Protein AF-A0A7V8ZE01-F1 (afdb_monomer)

Radius of gyration: 17.63 Å; Cα contacts (8 Å, |Δi|>4): 94; chains: 1; bounding box: 26×32×58 Å

Solvent-accessible surface area (backbone atoms only — not comparable to full-atom values): 4920 Å² total; per-residue (Å²): 129,86,75,84,71,78,79,53,96,73,52,54,78,44,75,41,93,88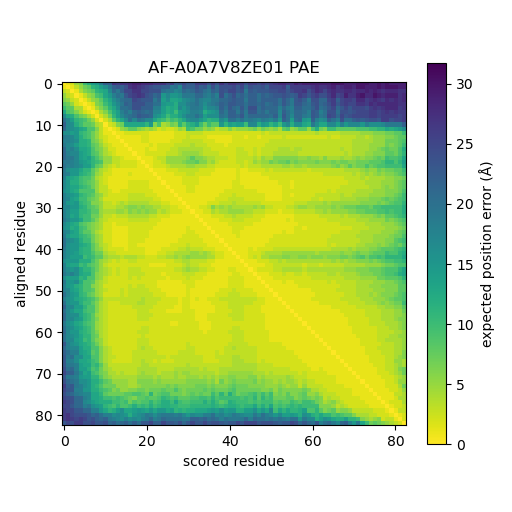,47,83,62,27,30,40,38,36,40,58,37,75,96,72,46,33,37,36,45,29,37,30,44,72,94,42,78,78,46,76,48,80,42,50,57,83,54,44,63,58,53,52,52,54,54,48,54,54,50,55,53,53,49,53,54,55,52,52,56,53,54,68,73,75,109

Structure (mmCIF, N/CA/C/O backbone):
data_AF-A0A7V8ZE01-F1
#
_entry.id   AF-A0A7V8ZE01-F1
#
loop_
_atom_site.group_PDB
_atom_site.id
_atom_site.type_symbol
_atom_site.label_atom_id
_atom_site.label_alt_id
_atom_site.label_comp_id
_atom_site.label_asym_id
_atom_site.label_entity_id
_atom_site.label_seq_id
_atom_site.pdbx_PDB_ins_code
_atom_site.Cartn_x
_atom_site.Cartn_y
_atom_site.Cartn_z
_atom_site.occupancy
_atom_site.B_iso_or_equiv
_atom_site.auth_seq_id
_atom_site.auth_comp_id
_atom_site.auth_asym_id
_atom_site.auth_atom_id
_atom_site.pdbx_PDB_model_num
ATOM 1 N N . MET A 1 1 ? 13.857 -8.825 -27.550 1.00 46.47 1 MET A N 1
ATOM 2 C CA . MET A 1 1 ? 13.482 -7.631 -26.762 1.00 46.47 1 MET A CA 1
ATOM 3 C C . MET A 1 1 ? 12.126 -7.907 -26.133 1.00 46.47 1 MET A C 1
ATOM 5 O O . MET A 1 1 ? 11.188 -8.095 -26.903 1.00 46.47 1 MET A O 1
ATOM 9 N N . PRO A 1 2 ? 11.984 -8.023 -24.802 1.00 50.84 2 PRO A N 1
ATOM 10 C CA . PRO A 1 2 ? 10.648 -8.107 -24.230 1.00 50.84 2 PRO A CA 1
ATOM 11 C C . PRO A 1 2 ? 9.947 -6.775 -24.518 1.00 50.84 2 PRO A C 1
ATOM 13 O O . PRO A 1 2 ? 10.484 -5.710 -24.211 1.00 50.84 2 PRO A O 1
ATOM 16 N N . LYS A 1 3 ? 8.787 -6.823 -25.182 1.00 51.94 3 LYS A N 1
ATOM 17 C CA . LYS A 1 3 ? 7.950 -5.635 -25.368 1.00 51.94 3 LYS A CA 1
ATOM 18 C C . LYS A 1 3 ? 7.558 -5.136 -23.981 1.00 51.94 3 LYS A C 1
ATOM 20 O O . LYS A 1 3 ? 7.013 -5.906 -23.191 1.00 51.94 3 LYS A O 1
ATOM 25 N N . ALA A 1 4 ? 7.835 -3.866 -23.693 1.00 59.22 4 ALA A N 1
ATOM 26 C CA . ALA A 1 4 ? 7.257 -3.206 -22.535 1.00 59.22 4 ALA A CA 1
ATOM 27 C C . ALA A 1 4 ? 5.732 -3.321 -22.661 1.00 59.22 4 ALA A C 1
ATOM 29 O O . ALA A 1 4 ? 5.135 -2.811 -23.609 1.00 59.22 4 ALA A O 1
ATOM 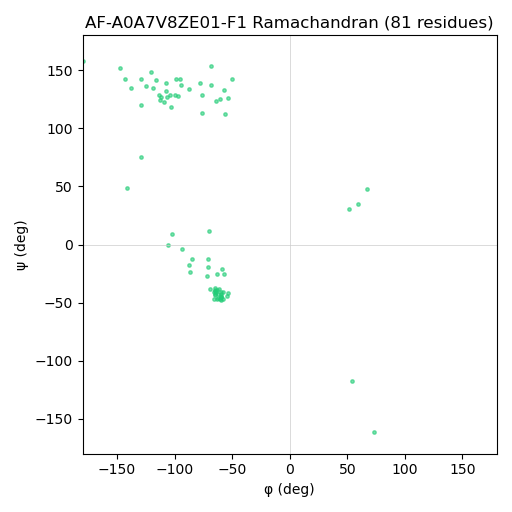30 N N . ARG A 1 5 ? 5.121 -4.092 -21.763 1.00 60.72 5 ARG A N 1
ATOM 31 C CA . ARG A 1 5 ? 3.667 -4.222 -21.681 1.00 60.72 5 ARG A CA 1
ATOM 32 C C . ARG A 1 5 ? 3.113 -2.875 -21.195 1.00 60.72 5 ARG A C 1
ATOM 34 O O . ARG A 1 5 ? 3.734 -2.301 -20.295 1.00 60.72 5 ARG A O 1
ATOM 41 N N . PRO A 1 6 ? 2.013 -2.355 -21.774 1.00 57.88 6 PRO A N 1
ATOM 42 C CA . PRO A 1 6 ? 1.392 -1.124 -21.294 1.00 57.88 6 PRO A CA 1
ATOM 43 C C . PRO A 1 6 ? 1.176 -1.191 -19.779 1.00 57.88 6 PRO A C 1
ATOM 45 O O . PRO A 1 6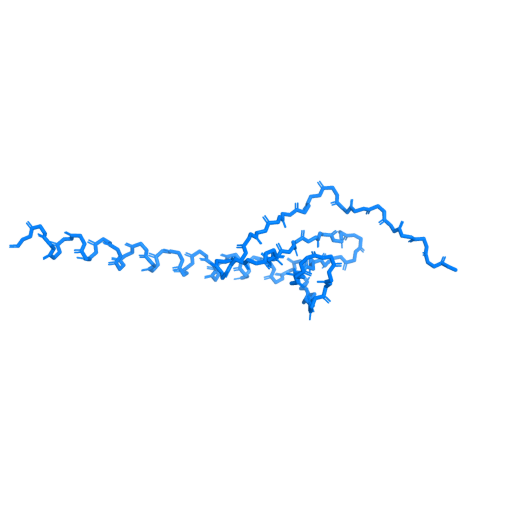 ? 0.899 -2.264 -19.232 1.00 57.88 6 PRO A O 1
ATOM 48 N N . LEU A 1 7 ? 1.378 -0.055 -19.104 1.00 54.28 7 LEU A N 1
ATOM 49 C CA . LEU A 1 7 ? 1.144 0.067 -17.667 1.00 54.28 7 LEU A CA 1
ATOM 50 C C . LEU A 1 7 ? -0.293 -0.401 -17.379 1.00 54.28 7 LEU A C 1
ATOM 52 O O . LEU A 1 7 ? -1.205 0.083 -18.047 1.00 54.28 7 LEU A O 1
ATOM 56 N N . PRO A 1 8 ? -0.508 -1.354 -16.454 1.00 53.53 8 PRO A N 1
ATOM 57 C CA . PRO A 1 8 ? -1.855 -1.807 -16.131 1.00 53.53 8 PRO A CA 1
ATOM 58 C C . PRO A 1 8 ? -2.709 -0.615 -15.684 1.00 53.53 8 PRO A C 1
ATOM 60 O O . PRO A 1 8 ? -2.267 0.192 -14.865 1.00 53.53 8 PRO A O 1
ATOM 63 N N . GLU A 1 9 ? -3.922 -0.517 -16.230 1.00 56.34 9 GLU A N 1
ATOM 64 C CA . GLU A 1 9 ? -4.818 0.650 -16.141 1.00 56.34 9 GLU A CA 1
ATOM 65 C C . GLU A 1 9 ? -5.427 0.905 -14.744 1.00 56.34 9 GLU A C 1
ATOM 67 O O . GLU A 1 9 ? -6.299 1.750 -14.583 1.00 56.34 9 GLU A O 1
ATOM 72 N N . THR A 1 10 ? -4.952 0.240 -13.693 1.00 58.84 10 THR A N 1
ATOM 73 C CA . THR A 1 10 ? -5.501 0.350 -12.329 1.00 58.84 10 THR A CA 1
ATOM 74 C C . THR A 1 10 ? -4.402 0.334 -11.270 1.00 58.84 10 THR A C 1
ATOM 76 O O . THR A 1 10 ? -4.443 -0.420 -10.303 1.00 58.84 10 THR A O 1
ATOM 79 N N . GLY A 1 11 ? -3.363 1.147 -11.449 1.00 66.44 11 GLY A N 1
ATOM 80 C CA . GLY A 1 11 ? -2.346 1.337 -10.417 1.00 66.44 11 GLY A CA 1
ATOM 81 C C . GLY A 1 11 ? -2.614 2.548 -9.527 1.00 66.44 11 GLY A C 1
ATOM 82 O O . GLY A 1 11 ? -2.931 3.621 -10.029 1.00 66.44 11 GLY A O 1
ATOM 83 N N . SER A 1 12 ? -2.427 2.404 -8.214 1.00 87.06 12 SER A N 1
ATOM 84 C CA . SER A 1 12 ? -2.416 3.540 -7.280 1.00 87.06 12 S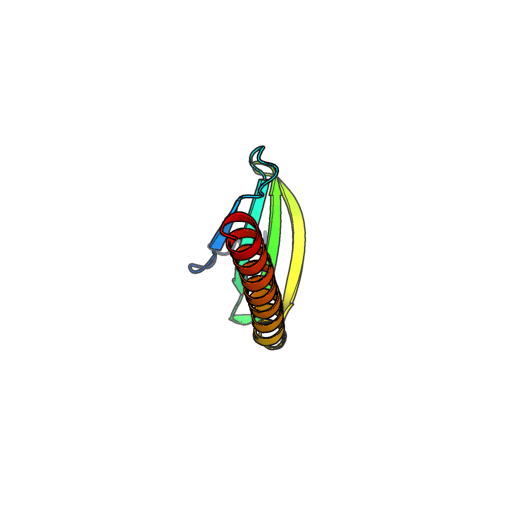ER A CA 1
ATOM 85 C C . SER A 1 12 ? -0.981 3.942 -6.954 1.00 87.06 12 SER A C 1
ATOM 87 O O . SER A 1 12 ? -0.105 3.086 -6.800 1.00 87.06 12 SER A O 1
ATOM 89 N N . ILE A 1 13 ? -0.743 5.246 -6.816 1.00 92.81 13 ILE A N 1
ATOM 90 C CA . ILE A 1 13 ? 0.527 5.800 -6.339 1.00 92.81 13 ILE A CA 1
ATOM 91 C C . ILE A 1 13 ? 0.289 6.422 -4.965 1.00 92.81 13 ILE A C 1
ATOM 93 O O . ILE A 1 13 ? -0.586 7.269 -4.808 1.00 92.81 13 ILE A O 1
ATOM 97 N N . PHE A 1 14 ? 1.091 6.018 -3.985 1.00 95.00 14 PHE A N 1
ATOM 98 C CA . PHE A 1 14 ? 1.091 6.566 -2.632 1.00 95.00 14 PHE A CA 1
ATOM 99 C C . PHE A 1 14 ? 2.410 7.293 -2.389 1.00 95.00 14 PHE A C 1
ATOM 101 O O . PHE A 1 14 ? 3.478 6.727 -2.623 1.00 95.00 14 PHE A O 1
ATOM 108 N N . LEU A 1 15 ? 2.348 8.539 -1.925 1.00 95.31 15 LEU A N 1
ATOM 109 C CA . LEU A 1 15 ? 3.545 9.311 -1.599 1.00 95.31 15 LEU A CA 1
ATOM 110 C C . LEU A 1 15 ? 4.108 8.877 -0.247 1.00 95.31 15 LEU A C 1
ATOM 112 O O . LEU A 1 15 ? 3.370 8.645 0.711 1.00 95.31 15 LEU A O 1
ATOM 116 N N . ASP A 1 16 ? 5.428 8.780 -0.171 1.00 95.44 16 ASP A N 1
ATOM 117 C CA . ASP A 1 16 ? 6.123 8.475 1.071 1.00 95.44 16 ASP A CA 1
ATOM 118 C C . ASP A 1 16 ? 6.158 9.722 1.965 1.00 95.44 16 ASP A C 1
ATOM 120 O O . ASP A 1 16 ? 6.611 10.789 1.545 1.00 95.44 16 ASP A O 1
ATOM 124 N N . ALA A 1 17 ? 5.732 9.581 3.222 1.00 95.38 17 ALA A N 1
ATOM 125 C CA . ALA A 1 17 ? 5.696 10.674 4.195 1.00 95.38 17 ALA A CA 1
ATOM 126 C C . ALA A 1 17 ? 7.071 11.314 4.451 1.00 95.38 17 ALA A C 1
ATOM 128 O O . ALA A 1 17 ? 7.155 12.458 4.891 1.00 95.38 17 ALA A O 1
ATOM 129 N N . ARG A 1 18 ? 8.166 10.605 4.151 1.00 94.81 18 ARG A N 1
ATOM 130 C CA . ARG A 1 18 ? 9.521 11.150 4.260 1.00 94.81 18 ARG A CA 1
ATOM 131 C C . ARG A 1 18 ? 9.815 12.198 3.170 1.00 94.81 18 ARG A C 1
ATOM 133 O O . ARG A 1 18 ? 10.865 12.828 3.242 1.00 94.81 18 ARG A O 1
ATOM 140 N N . GLY A 1 19 ? 8.988 12.338 2.130 1.00 93.94 19 GLY A N 1
ATOM 141 C CA . GLY A 1 19 ? 9.191 13.272 1.012 1.00 93.94 19 GLY A CA 1
ATOM 142 C C . GLY A 1 19 ? 10.302 12.863 0.034 1.00 93.94 19 GLY A C 1
ATOM 143 O O . GLY A 1 19 ? 10.713 11.704 0.005 1.00 93.94 19 GLY A O 1
ATOM 144 N N . GLY A 1 20 ? 10.804 13.815 -0.763 1.00 93.12 20 GLY A N 1
ATOM 145 C CA . GLY A 1 20 ? 11.941 13.617 -1.678 1.00 93.12 20 GLY A CA 1
ATOM 146 C C . GLY A 1 20 ? 11.653 12.668 -2.845 1.00 93.12 20 GLY A C 1
ATOM 147 O O . GLY A 1 20 ? 12.425 11.734 -3.064 1.00 93.12 20 GLY A O 1
ATOM 148 N N . ASP A 1 21 ? 10.515 12.865 -3.518 1.00 92.88 21 ASP A N 1
ATOM 149 C CA . ASP A 1 21 ? 10.047 12.085 -4.677 1.00 92.88 21 ASP A CA 1
ATOM 150 C C . ASP A 1 21 ? 10.039 10.569 -4.462 1.00 92.88 21 ASP A C 1
ATOM 152 O O . ASP A 1 21 ? 10.222 9.767 -5.383 1.00 92.88 21 ASP A O 1
ATOM 156 N N . ARG A 1 22 ? 9.820 10.166 -3.208 1.00 96.81 22 ARG A N 1
ATOM 157 C CA . ARG A 1 22 ? 9.607 8.777 -2.829 1.00 96.81 22 ARG A CA 1
ATOM 158 C C . ARG A 1 22 ? 8.134 8.417 -2.949 1.00 96.81 22 ARG A C 1
ATOM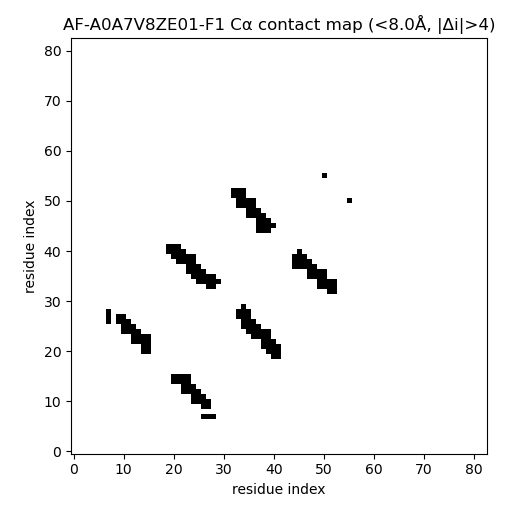 160 O O . ARG A 1 22 ? 7.265 9.139 -2.458 1.00 96.81 22 ARG A O 1
ATOM 167 N N . ALA A 1 23 ? 7.863 7.273 -3.563 1.00 96.62 23 ALA A N 1
ATOM 168 C CA . ALA A 1 23 ? 6.507 6.776 -3.732 1.00 96.62 23 ALA A CA 1
ATOM 169 C C . ALA A 1 23 ? 6.450 5.248 -3.707 1.00 96.62 23 ALA A C 1
ATOM 171 O O . ALA A 1 23 ? 7.386 4.568 -4.126 1.00 96.62 23 ALA A O 1
ATOM 172 N N . MET A 1 24 ? 5.313 4.712 -3.275 1.00 97.06 24 MET A N 1
ATOM 173 C CA . MET A 1 24 ? 4.926 3.331 -3.517 1.00 97.06 24 MET A CA 1
ATOM 174 C C . MET A 1 24 ? 3.950 3.288 -4.690 1.00 97.06 24 MET A C 1
ATOM 176 O O . MET A 1 24 ? 2.946 3.998 -4.692 1.00 97.06 24 MET A O 1
ATOM 180 N N . ARG A 1 25 ? 4.221 2.440 -5.679 1.00 95.19 25 ARG A N 1
ATOM 181 C CA . ARG A 1 25 ? 3.294 2.152 -6.776 1.00 95.19 25 ARG A CA 1
ATOM 182 C C . ARG A 1 25 ? 2.722 0.759 -6.595 1.00 95.19 25 ARG A C 1
ATOM 184 O O . ARG A 1 25 ? 3.478 -0.189 -6.376 1.00 95.19 25 ARG A O 1
ATOM 191 N N . VAL A 1 26 ? 1.409 0.649 -6.726 1.00 95.94 26 VAL A N 1
ATOM 192 C CA . VAL A 1 26 ? 0.679 -0.616 -6.764 1.00 95.94 26 VAL A CA 1
ATOM 193 C C . VAL A 1 26 ? 0.297 -0.879 -8.210 1.00 95.94 26 VAL A C 1
ATOM 195 O O . VAL A 1 26 ? -0.259 0.003 -8.854 1.00 95.94 26 VAL A O 1
ATOM 198 N N . SER A 1 27 ? 0.598 -2.061 -8.736 1.00 94.00 27 SER A N 1
ATOM 199 C CA . SER A 1 27 ? 0.233 -2.444 -10.104 1.00 94.00 27 SER A CA 1
ATOM 200 C C . SER A 1 27 ? -0.276 -3.876 -10.159 1.00 94.00 27 SER A C 1
ATOM 202 O O . SER A 1 27 ? 0.362 -4.775 -9.609 1.00 94.00 27 SER A O 1
ATOM 204 N N . TRP A 1 28 ? -1.381 -4.097 -10.866 1.00 93.56 28 TRP A N 1
ATOM 205 C CA . TRP A 1 28 ? -2.011 -5.409 -10.995 1.00 93.56 28 TRP A CA 1
ATOM 206 C C . TRP A 1 28 ? -1.564 -6.142 -12.258 1.00 93.56 28 TRP A C 1
ATOM 208 O O . TRP A 1 28 ? -1.377 -5.562 -13.330 1.00 93.56 28 TRP A O 1
ATOM 218 N N . HIS A 1 29 ? -1.397 -7.452 -12.134 1.00 92.75 29 HIS A N 1
ATOM 219 C CA . HIS A 1 29 ? -1.099 -8.363 -13.229 1.00 92.75 29 HIS A CA 1
ATOM 220 C C . HIS A 1 29 ? -2.093 -9.522 -13.183 1.00 92.75 29 HIS A C 1
ATOM 222 O O . HIS A 1 29 ? -1.747 -10.618 -12.749 1.00 92.75 29 HIS A O 1
ATOM 228 N N . HIS A 1 30 ? -3.328 -9.253 -13.618 1.00 89.31 30 HIS A N 1
ATOM 229 C CA . HIS A 1 30 ? -4.450 -10.195 -13.542 1.00 89.31 30 HIS A CA 1
ATOM 230 C C . HIS A 1 30 ? -4.145 -11.544 -14.198 1.00 89.31 30 HIS A C 1
ATOM 232 O O . HIS A 1 30 ? -4.364 -12.569 -13.565 1.00 89.31 30 HIS A O 1
ATOM 238 N N . ASP A 1 31 ? -3.528 -11.543 -15.384 1.00 91.75 31 ASP A N 1
ATOM 239 C CA . ASP A 1 31 ? -3.140 -12.775 -16.095 1.00 91.75 31 ASP A CA 1
ATOM 240 C C . ASP A 1 31 ? -2.211 -13.685 -15.275 1.00 91.75 31 ASP A C 1
ATOM 242 O O . ASP A 1 31 ? -2.164 -14.890 -15.495 1.00 91.75 31 ASP A O 1
ATOM 246 N N . ASN A 1 32 ? -1.468 -13.106 -14.326 1.00 91.81 32 ASN A N 1
ATOM 247 C CA . ASN A 1 32 ? -0.524 -13.822 -13.474 1.00 91.81 32 ASN A CA 1
ATOM 248 C C . ASN A 1 32 ? -1.038 -14.009 -12.039 1.00 91.81 32 ASN A C 1
ATOM 250 O O . ASN A 1 32 ? -0.298 -14.543 -11.219 1.00 91.81 32 ASN A O 1
ATOM 254 N N . GLY A 1 33 ? -2.237 -13.515 -11.703 1.00 95.19 33 GLY A N 1
ATOM 255 C CA . GLY A 1 33 ? -2.766 -13.565 -10.337 1.00 95.19 33 GLY A CA 1
ATOM 256 C C . GLY A 1 33 ? -1.884 -12.850 -9.307 1.00 95.19 33 GLY A C 1
ATOM 257 O O . GLY A 1 33 ? -1.774 -13.304 -8.170 1.00 95.19 33 GLY A O 1
ATOM 258 N N . ILE A 1 34 ? -1.225 -11.748 -9.692 1.00 96.56 34 ILE A N 1
ATOM 259 C CA . ILE A 1 34 ? -0.262 -11.035 -8.835 1.00 96.56 34 ILE A CA 1
ATOM 260 C C . ILE A 1 34 ? -0.571 -9.538 -8.768 1.00 96.56 34 ILE A C 1
ATOM 262 O O . ILE A 1 34 ? -0.867 -8.905 -9.785 1.00 96.56 34 ILE A O 1
ATOM 266 N N . VAL A 1 35 ? -0.381 -8.951 -7.586 1.00 96.31 35 VAL A N 1
ATOM 267 C CA . VAL A 1 35 ? -0.188 -7.508 -7.397 1.00 96.31 35 VAL A CA 1
ATOM 268 C C . VAL A 1 35 ? 1.271 -7.222 -7.037 1.00 96.31 35 VAL A C 1
ATOM 270 O O . VAL A 1 35 ? 1.911 -7.956 -6.283 1.00 96.31 35 VAL A O 1
ATOM 273 N N . VAL A 1 36 ? 1.832 -6.156 -7.604 1.00 96.50 36 VAL A N 1
ATOM 274 C CA . VAL A 1 36 ? 3.202 -5.715 -7.327 1.00 96.50 36 VAL A CA 1
ATOM 275 C C . VAL A 1 36 ? 3.161 -4.389 -6.590 1.00 96.50 36 VAL A C 1
ATOM 277 O O . VAL A 1 36 ? 2.594 -3.418 -7.088 1.00 96.50 36 VAL A O 1
ATOM 280 N N . LEU A 1 37 ? 3.803 -4.353 -5.426 1.00 97.12 37 LEU A N 1
ATOM 281 C CA . LEU A 1 37 ? 4.061 -3.145 -4.657 1.00 97.12 37 LEU A CA 1
ATOM 282 C C . LEU A 1 37 ? 5.527 -2.781 -4.874 1.00 97.12 37 LEU A C 1
ATOM 284 O O . LEU A 1 37 ? 6.420 -3.565 -4.564 1.00 97.12 37 LEU A O 1
ATOM 288 N N . SER A 1 38 ? 5.794 -1.614 -5.447 1.00 97.31 38 SER A N 1
ATOM 289 C CA . SER A 1 38 ? 7.157 -1.178 -5.768 1.00 97.31 38 SER A CA 1
ATOM 290 C C . SER A 1 38 ? 7.466 0.167 -5.137 1.00 97.31 38 SER A C 1
ATOM 292 O O . SER A 1 38 ? 6.635 1.071 -5.168 1.00 97.31 38 SER A O 1
ATOM 294 N N . LEU A 1 39 ? 8.659 0.291 -4.563 1.00 97.81 39 LEU A N 1
ATOM 295 C CA . LEU A 1 39 ? 9.171 1.511 -3.957 1.00 97.81 39 LEU A CA 1
ATOM 296 C C . LEU A 1 39 ? 10.056 2.234 -4.963 1.00 97.81 39 LEU A C 1
ATOM 298 O O . LEU A 1 39 ? 10.984 1.655 -5.526 1.00 97.81 39 LEU A O 1
ATOM 302 N N . TRP A 1 40 ? 9.768 3.509 -5.167 1.00 97.31 40 TRP A N 1
ATOM 303 C CA . TRP A 1 40 ? 10.437 4.368 -6.129 1.00 97.31 40 TRP A CA 1
ATOM 304 C C . TRP A 1 40 ? 11.069 5.555 -5.423 1.00 97.31 40 TRP A C 1
ATOM 306 O O . TRP A 1 40 ? 10.534 6.056 -4.431 1.00 97.31 40 TRP A O 1
ATOM 316 N N . ARG A 1 41 ? 12.187 6.016 -5.976 1.00 96.50 41 ARG A N 1
ATOM 317 C CA . ARG A 1 41 ? 12.764 7.330 -5.712 1.00 96.50 41 ARG A CA 1
ATOM 318 C C . ARG A 1 41 ? 13.032 7.978 -7.058 1.00 96.50 41 ARG A C 1
ATOM 320 O O . ARG A 1 41 ? 13.778 7.413 -7.857 1.00 96.50 41 ARG A O 1
ATOM 327 N N . GLU A 1 42 ? 12.410 9.127 -7.298 1.00 92.56 42 GLU A N 1
ATOM 328 C CA . GLU A 1 42 ? 12.440 9.789 -8.604 1.00 92.56 42 GLU A CA 1
ATOM 329 C C . GLU A 1 42 ? 11.968 8.804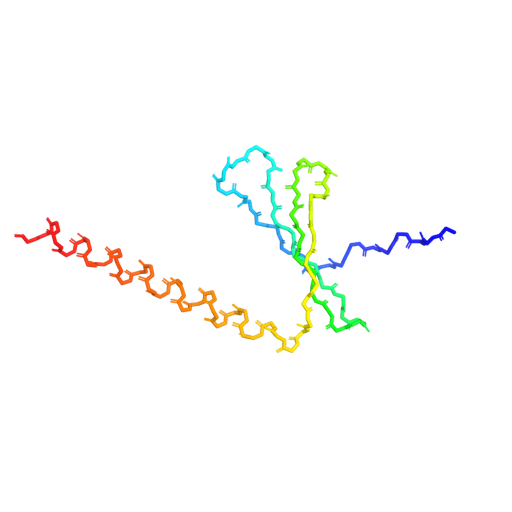 -9.699 1.00 92.56 42 GLU A C 1
ATOM 331 O O . GLU A 1 42 ? 10.841 8.300 -9.657 1.00 92.56 42 GLU A O 1
ATOM 336 N N . ASN A 1 43 ? 12.831 8.475 -10.661 1.00 90.19 43 ASN A N 1
ATOM 337 C CA . ASN A 1 43 ? 12.560 7.529 -11.743 1.00 90.19 43 ASN A CA 1
ATOM 338 C C . ASN A 1 43 ? 13.201 6.142 -11.538 1.00 90.19 43 ASN A C 1
ATOM 340 O O . ASN A 1 43 ? 13.158 5.317 -12.452 1.00 90.19 43 ASN A O 1
ATOM 344 N N . VAL A 1 44 ? 13.768 5.864 -10.360 1.00 95.06 44 VAL A N 1
ATOM 345 C CA . VAL A 1 44 ? 14.443 4.597 -10.054 1.00 95.06 44 VAL A CA 1
ATOM 346 C C . VAL A 1 44 ? 13.584 3.741 -9.126 1.00 95.06 44 VAL A C 1
ATOM 348 O O . VAL A 1 44 ? 13.173 4.178 -8.050 1.00 95.06 44 VAL A O 1
ATOM 351 N N . CYS A 1 45 ? 13.342 2.490 -9.523 1.00 96.44 45 CYS A N 1
ATOM 352 C CA . CYS A 1 45 ? 12.745 1.483 -8.650 1.00 96.44 45 CYS A CA 1
ATOM 353 C C . CYS A 1 45 ? 13.809 0.983 -7.662 1.00 96.44 45 CYS A C 1
ATOM 355 O O . CYS A 1 45 ? 14.784 0.349 -8.061 1.00 96.44 45 CYS A O 1
ATOM 357 N N . ALA A 1 46 ? 13.623 1.282 -6.378 1.00 96.19 46 ALA A N 1
ATOM 358 C CA . ALA A 1 46 ? 14.530 0.896 -5.299 1.00 96.19 46 ALA A CA 1
ATOM 359 C C . ALA A 1 46 ? 14.217 -0.499 -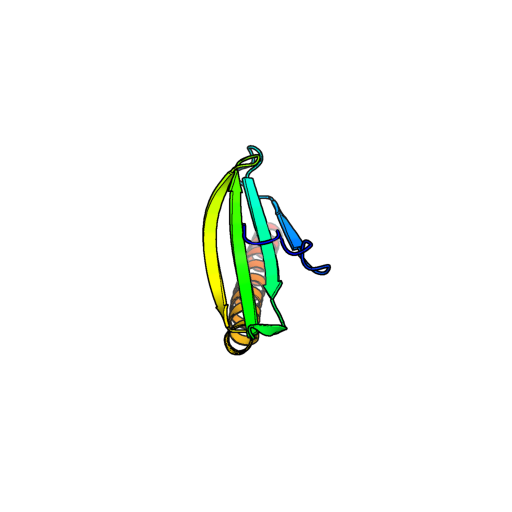4.730 1.00 96.19 46 ALA A C 1
ATOM 361 O O . ALA A 1 46 ? 15.058 -1.096 -4.062 1.00 96.19 46 ALA A O 1
ATOM 362 N N . GLY A 1 47 ? 13.015 -1.026 -4.981 1.00 97.25 47 GLY A N 1
ATOM 363 C CA . GLY A 1 47 ? 12.618 -2.362 -4.547 1.00 97.25 47 GLY A CA 1
ATOM 364 C C . GLY A 1 47 ? 11.199 -2.721 -4.973 1.00 97.25 47 GLY A C 1
ATOM 365 O O . GLY A 1 47 ? 10.371 -1.845 -5.222 1.00 97.25 47 GLY A O 1
ATOM 366 N N . SER A 1 48 ? 10.903 -4.018 -5.046 1.00 97.06 48 SER A N 1
ATOM 367 C CA . SER A 1 48 ? 9.568 -4.517 -5.380 1.00 97.06 48 SER A CA 1
ATOM 368 C C . SER A 1 48 ? 9.219 -5.769 -4.594 1.00 97.06 48 SER A C 1
ATOM 370 O O . SER A 1 48 ? 10.059 -6.653 -4.438 1.00 97.06 48 SER A O 1
ATOM 372 N N . PHE A 1 49 ? 7.958 -5.870 -4.200 1.00 97.94 49 PHE A N 1
ATOM 373 C CA . PHE A 1 49 ? 7.350 -7.041 -3.594 1.00 97.94 49 PHE A CA 1
ATOM 374 C C . PHE A 1 49 ? 6.211 -7.540 -4.488 1.00 97.94 49 PHE A C 1
ATOM 376 O O . PHE A 1 49 ? 5.420 -6.740 -4.990 1.00 97.94 49 PHE A O 1
ATOM 383 N N . ARG A 1 50 ? 6.148 -8.854 -4.719 1.00 97.44 50 ARG A N 1
ATOM 384 C CA . ARG A 1 50 ? 5.081 -9.501 -5.494 1.00 97.44 50 ARG A CA 1
ATOM 385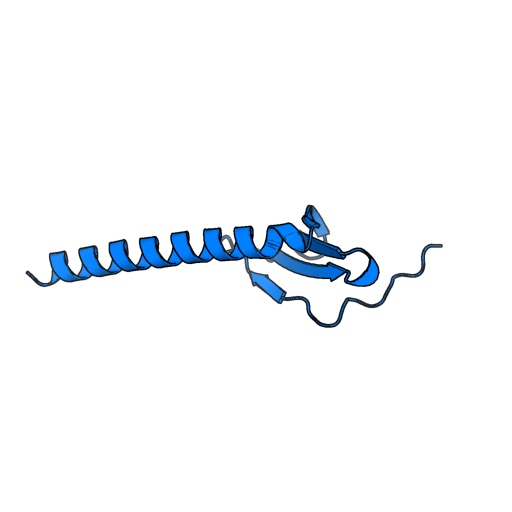 C C . ARG A 1 50 ? 4.219 -10.302 -4.531 1.00 97.44 50 ARG A C 1
ATOM 387 O O . ARG A 1 50 ? 4.748 -11.166 -3.842 1.00 97.44 50 ARG A O 1
ATOM 394 N N . MET A 1 51 ? 2.929 -10.007 -4.506 1.00 97.81 51 MET A N 1
ATOM 395 C CA . MET A 1 51 ? 1.941 -10.668 -3.662 1.00 97.81 51 MET A CA 1
ATOM 396 C C . MET A 1 51 ? 0.937 -11.395 -4.554 1.00 97.81 51 MET A C 1
ATOM 398 O O . MET A 1 51 ? 0.580 -10.879 -5.620 1.00 97.81 51 MET A O 1
ATOM 402 N N . THR A 1 52 ? 0.499 -12.582 -4.142 1.00 98.06 52 THR A N 1
ATOM 403 C CA . THR A 1 52 ? -0.600 -13.266 -4.831 1.00 98.06 52 THR A CA 1
ATOM 404 C C . THR A 1 52 ? -1.899 -12.492 -4.607 1.00 98.06 52 THR A C 1
ATOM 406 O O . THR A 1 52 ? -2.039 -11.782 -3.614 1.00 98.06 52 THR A O 1
ATOM 409 N N . ILE A 1 53 ? -2.860 -12.596 -5.524 1.00 95.69 53 ILE A N 1
ATOM 410 C CA . ILE A 1 53 ? -4.176 -11.967 -5.318 1.00 95.69 53 ILE A CA 1
ATOM 411 C C . ILE A 1 53 ? -4.930 -12.553 -4.116 1.00 95.69 53 ILE A C 1
ATOM 413 O O . ILE A 1 53 ? -5.728 -11.837 -3.515 1.00 95.69 53 ILE A O 1
ATOM 417 N N . ASP A 1 54 ? -4.641 -13.802 -3.747 1.00 97.81 54 ASP A N 1
ATOM 418 C CA . ASP A 1 54 ? -5.290 -14.505 -2.638 1.00 97.81 54 ASP A CA 1
ATOM 419 C C . ASP A 1 54 ? -4.857 -13.954 -1.271 1.00 97.81 54 ASP A C 1
ATOM 421 O O . ASP A 1 54 ? -5.650 -13.965 -0.335 1.00 97.81 54 ASP A O 1
ATOM 425 N N . ASP A 1 55 ? -3.648 -13.388 -1.172 1.00 98.31 55 ASP A N 1
ATOM 426 C CA . ASP A 1 55 ? -3.135 -12.758 0.056 1.00 98.31 55 ASP A CA 1
ATOM 427 C C . ASP A 1 55 ? -3.581 -11.286 0.213 1.00 98.31 55 ASP A C 1
ATOM 429 O O . ASP A 1 55 ? -3.414 -10.671 1.271 1.00 98.31 55 ASP A O 1
ATOM 433 N N . VAL A 1 56 ? -4.142 -10.670 -0.837 1.00 97.06 56 VAL A N 1
ATOM 434 C CA . VAL A 1 56 ? -4.552 -9.254 -0.798 1.00 97.06 56 VAL A CA 1
ATOM 435 C C . VAL A 1 56 ? -5.642 -8.972 0.248 1.00 97.06 56 VAL A C 1
ATOM 437 O O . VAL A 1 56 ? -5.524 -7.953 0.938 1.00 97.06 56 VAL A O 1
ATOM 440 N N . PRO A 1 57 ? -6.687 -9.809 0.415 1.00 97.88 57 PRO A N 1
ATOM 441 C CA . PRO A 1 57 ? -7.664 -9.630 1.486 1.00 97.88 57 PRO A CA 1
ATOM 442 C C . PRO A 1 57 ? -7.023 -9.533 2.877 1.00 97.88 57 PRO A C 1
ATOM 444 O O . PRO A 1 57 ? -7.387 -8.641 3.646 1.00 97.88 57 PRO A O 1
ATOM 447 N N . ASP A 1 58 ? -6.018 -10.361 3.168 1.00 98.38 58 ASP A N 1
ATOM 448 C CA . ASP A 1 58 ? -5.313 -10.349 4.455 1.00 98.38 58 ASP A CA 1
ATOM 449 C C . ASP A 1 58 ? -4.471 -9.079 4.632 1.00 98.38 58 ASP A C 1
ATOM 451 O O . ASP A 1 58 ? -4.458 -8.469 5.710 1.00 98.38 58 ASP A O 1
ATOM 455 N N . MET A 1 59 ? -3.826 -8.603 3.559 1.00 97.75 59 MET A N 1
ATOM 456 C CA . MET A 1 59 ? -3.155 -7.299 3.562 1.00 97.75 59 MET A CA 1
ATOM 457 C C . MET A 1 59 ? -4.143 -6.161 3.865 1.00 97.75 59 MET A C 1
ATOM 459 O O . MET A 1 59 ? -3.849 -5.289 4.687 1.00 97.75 59 MET A O 1
ATOM 463 N N . ILE A 1 60 ? -5.325 -6.163 3.237 1.00 97.56 60 ILE A N 1
ATOM 464 C CA . ILE A 1 60 ? -6.367 -5.149 3.471 1.00 97.56 60 ILE A CA 1
ATOM 465 C C . ILE A 1 60 ? -6.853 -5.199 4.923 1.00 97.56 60 ILE A C 1
ATOM 467 O O . ILE A 1 60 ? -6.952 -4.152 5.567 1.00 97.56 60 ILE A O 1
ATOM 471 N N . ALA A 1 61 ? -7.119 -6.395 5.453 1.00 98.44 61 ALA A N 1
ATOM 472 C CA . ALA A 1 61 ? -7.539 -6.579 6.838 1.00 98.44 61 ALA A CA 1
ATOM 473 C C . ALA A 1 61 ? -6.485 -6.045 7.821 1.00 98.44 61 ALA A C 1
ATOM 475 O O . ALA A 1 61 ? -6.821 -5.318 8.758 1.00 98.44 61 ALA A O 1
ATOM 476 N N . THR A 1 62 ? -5.207 -6.319 7.551 1.00 98.50 62 THR A N 1
ATOM 477 C CA . THR A 1 62 ? -4.078 -5.821 8.349 1.00 98.50 62 THR A CA 1
ATOM 478 C C . THR A 1 62 ? -4.021 -4.291 8.359 1.00 98.50 62 THR A C 1
ATOM 480 O O . THR A 1 62 ? -3.905 -3.677 9.422 1.00 98.50 62 THR A O 1
ATOM 483 N N . LEU A 1 63 ? -4.150 -3.650 7.192 1.00 97.69 63 LEU A N 1
ATOM 484 C CA . LEU A 1 63 ? -4.148 -2.186 7.089 1.00 97.69 63 LEU A CA 1
ATOM 485 C C . LEU A 1 63 ? -5.352 -1.555 7.797 1.00 97.69 63 LEU A C 1
ATOM 487 O O . LEU A 1 63 ? -5.200 -0.538 8.476 1.00 97.69 63 LEU A O 1
ATOM 491 N N . ARG A 1 64 ? -6.538 -2.165 7.676 1.00 98.19 64 ARG A N 1
ATOM 492 C CA . ARG A 1 64 ? -7.753 -1.693 8.350 1.00 98.19 64 ARG A CA 1
ATOM 493 C C . ARG A 1 64 ? -7.622 -1.767 9.868 1.00 98.19 64 ARG A C 1
ATOM 495 O O . ARG A 1 64 ? -7.916 -0.783 10.536 1.00 98.19 64 ARG A O 1
ATOM 502 N N . ALA A 1 65 ? -7.135 -2.886 10.399 1.00 98.19 65 ALA A N 1
ATOM 503 C CA . ALA A 1 65 ? -6.933 -3.047 11.837 1.00 98.19 65 ALA A CA 1
ATOM 504 C C . ALA A 1 65 ? -5.958 -1.996 12.399 1.00 98.19 65 ALA A C 1
ATOM 506 O O . ALA A 1 65 ? -6.209 -1.411 13.452 1.00 98.19 65 ALA A O 1
ATOM 507 N N . GLY A 1 66 ? -4.875 -1.700 11.669 1.00 97.88 66 GLY A N 1
ATOM 508 C CA . GLY A 1 66 ? -3.948 -0.627 12.037 1.00 97.88 66 GLY A CA 1
ATOM 509 C C . GLY A 1 66 ? -4.596 0.763 12.024 1.00 97.88 66 GLY A C 1
ATOM 510 O O . GLY A 1 66 ? -4.329 1.574 12.912 1.00 97.88 66 GLY A O 1
ATOM 511 N N . LEU A 1 67 ? -5.472 1.033 11.051 1.00 97.44 67 LEU A N 1
ATOM 512 C CA . LEU A 1 67 ? -6.225 2.286 10.972 1.00 97.44 67 LEU A CA 1
ATOM 513 C C . LEU A 1 67 ? -7.204 2.441 12.144 1.00 97.44 67 LEU A C 1
ATOM 515 O O . LEU A 1 67 ? -7.233 3.501 12.769 1.00 97.44 67 LEU A O 1
ATOM 519 N N . ASP A 1 68 ? -7.969 1.395 12.457 1.00 97.75 68 ASP A N 1
ATOM 520 C CA . ASP A 1 68 ? -8.924 1.393 13.571 1.00 97.75 68 ASP A CA 1
ATOM 521 C C . ASP A 1 68 ? -8.198 1.690 14.901 1.00 97.75 68 ASP A C 1
ATOM 523 O O . ASP A 1 68 ? -8.574 2.609 15.633 1.00 97.75 68 ASP A O 1
ATOM 527 N N . ALA A 1 69 ? -7.065 1.022 15.154 1.00 97.38 69 ALA A N 1
ATOM 528 C CA . ALA A 1 69 ? -6.243 1.272 16.339 1.00 97.38 69 ALA A CA 1
ATOM 529 C C . ALA A 1 69 ? -5.697 2.714 16.404 1.00 97.38 69 ALA A C 1
ATOM 531 O O . ALA A 1 69 ? -5.647 3.324 17.477 1.00 97.38 69 ALA A O 1
ATOM 532 N N . ALA A 1 70 ? -5.298 3.293 15.266 1.00 96.06 70 ALA A N 1
ATOM 533 C CA . ALA A 1 70 ? -4.828 4.677 15.215 1.00 96.06 70 ALA A CA 1
ATOM 534 C C . ALA A 1 70 ? -5.937 5.683 15.581 1.00 96.06 70 ALA A C 1
ATOM 536 O O . ALA A 1 70 ? -5.669 6.673 16.274 1.00 96.06 70 ALA A O 1
ATOM 537 N N . TYR A 1 71 ? -7.181 5.425 15.162 1.00 96.69 71 TYR A N 1
ATOM 538 C CA . TYR A 1 71 ? -8.334 6.248 15.534 1.00 96.69 71 TYR A CA 1
ATOM 539 C C . TYR A 1 71 ? -8.637 6.191 17.029 1.00 96.69 71 TYR A C 1
ATOM 541 O O . TYR A 1 71 ? -8.882 7.239 17.636 1.00 96.69 71 TYR A O 1
ATOM 549 N N . ASP A 1 72 ? -8.571 5.006 17.633 1.00 96.62 72 ASP A N 1
ATOM 550 C CA . ASP A 1 72 ? -8.803 4.842 19.069 1.00 96.62 72 ASP A CA 1
ATOM 551 C C . ASP A 1 72 ? -7.802 5.657 19.896 1.00 96.62 72 ASP A C 1
ATOM 553 O O . ASP A 1 72 ? -8.193 6.414 20.793 1.00 96.62 72 ASP A O 1
ATOM 557 N N . VAL A 1 73 ? -6.516 5.599 19.535 1.00 95.31 73 VAL A N 1
ATOM 558 C CA . VAL A 1 73 ? -5.462 6.399 20.180 1.00 95.31 73 VAL A CA 1
ATOM 559 C C . VAL A 1 73 ? -5.737 7.900 20.037 1.00 95.31 73 VAL A C 1
ATOM 561 O O . VAL A 1 73 ? -5.606 8.658 21.004 1.00 95.31 73 VAL A O 1
ATOM 564 N N . ALA A 1 74 ? -6.135 8.359 18.848 1.00 94.00 74 ALA A N 1
ATOM 565 C CA . ALA A 1 74 ? -6.446 9.768 18.616 1.00 94.00 74 ALA A CA 1
ATOM 566 C C . ALA A 1 74 ? -7.659 10.240 19.443 1.00 94.00 74 ALA A C 1
ATOM 568 O O . ALA A 1 74 ? -7.639 11.333 20.019 1.00 94.00 74 ALA A O 1
ATOM 569 N N . LEU A 1 75 ? -8.700 9.410 19.550 1.00 93.50 75 LEU A N 1
ATOM 570 C CA . LEU A 1 75 ? -9.896 9.709 20.335 1.00 93.50 75 LEU A CA 1
ATOM 571 C C . LEU A 1 75 ? -9.588 9.809 21.832 1.00 93.50 75 LEU A C 1
ATOM 573 O O . LEU A 1 75 ? -10.074 10.731 22.494 1.00 93.50 75 LEU A O 1
ATOM 577 N N . GLN A 1 76 ? -8.776 8.888 22.356 1.00 93.38 76 GLN A N 1
ATOM 578 C CA . GLN A 1 76 ? -8.339 8.896 23.753 1.00 93.38 76 GLN A CA 1
ATOM 579 C C . GLN A 1 76 ? -7.584 10.185 24.092 1.00 93.38 76 GLN A C 1
ATOM 581 O O . GLN A 1 76 ? -7.940 10.857 25.058 1.00 93.38 76 GLN A O 1
ATOM 586 N N . ARG A 1 77 ? -6.625 10.592 23.246 1.00 92.19 77 ARG A N 1
ATOM 587 C CA . ARG A 1 77 ? -5.880 11.854 23.416 1.00 92.19 77 ARG A CA 1
ATOM 588 C C . ARG A 1 77 ? -6.794 13.077 23.443 1.00 92.19 77 ARG A C 1
ATOM 590 O O . ARG A 1 77 ? -6.598 13.985 24.242 1.00 92.19 77 ARG A O 1
ATOM 597 N N . ARG A 1 78 ? -7.814 13.112 22.582 1.00 92.06 78 ARG A N 1
ATOM 598 C CA . ARG A 1 78 ? -8.775 14.223 22.560 1.00 92.06 78 ARG A CA 1
ATOM 599 C C . ARG A 1 78 ? -9.604 14.283 23.843 1.00 92.06 78 ARG A C 1
ATOM 601 O O . ARG A 1 78 ? -9.834 15.370 24.359 1.00 92.06 78 ARG A O 1
ATOM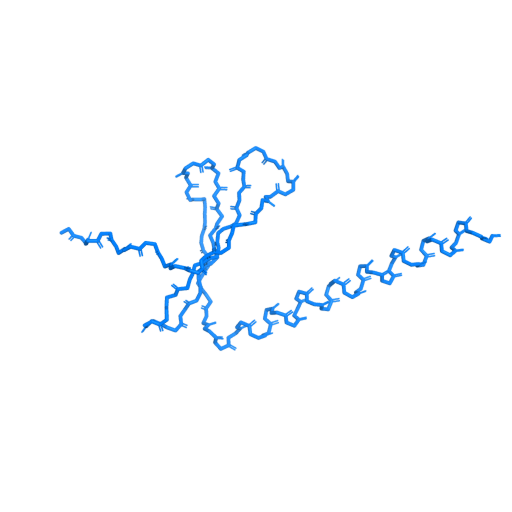 608 N N . ARG A 1 79 ? -10.043 13.131 24.359 1.00 92.56 79 ARG A N 1
ATOM 609 C CA . ARG A 1 79 ? -10.809 13.051 25.614 1.00 92.56 79 ARG A CA 1
ATOM 610 C C . ARG A 1 79 ? -9.978 13.488 26.820 1.00 92.56 79 ARG A C 1
ATOM 612 O O . ARG A 1 79 ? -10.510 14.195 27.662 1.00 92.56 79 ARG A O 1
ATOM 619 N N . SER A 1 80 ? -8.692 13.135 26.871 1.00 89.00 80 SER A N 1
ATOM 620 C CA . SER A 1 80 ? -7.797 13.540 27.966 1.00 89.00 80 SER A CA 1
ATOM 621 C C . SER A 1 80 ? -7.428 15.026 27.969 1.00 89.00 80 SER A C 1
ATOM 623 O O . SER A 1 80 ? -6.948 15.514 28.976 1.00 89.00 80 SER A O 1
ATOM 625 N N . ILE A 1 81 ? -7.590 15.734 26.846 1.00 84.50 81 ILE A N 1
ATOM 626 C CA . ILE A 1 81 ? -7.359 17.190 26.761 1.00 84.50 81 ILE A CA 1
ATOM 627 C C . ILE A 1 81 ? -8.623 17.978 27.152 1.00 84.50 81 ILE A C 1
ATOM 629 O O . ILE A 1 81 ? -8.536 19.143 27.523 1.00 84.50 81 ILE A O 1
ATOM 633 N N . ALA A 1 82 ? -9.800 17.361 27.031 1.00 78.06 82 ALA A N 1
ATOM 634 C CA . ALA A 1 82 ? -11.092 18.009 27.248 1.00 78.06 82 ALA A CA 1
ATOM 635 C C . ALA A 1 82 ? -11.644 17.866 28.680 1.00 78.06 82 ALA A C 1
ATOM 637 O O . ALA A 1 82 ? -12.712 18.413 28.955 1.00 78.06 82 ALA A O 1
ATOM 638 N N . GLY A 1 83 ? -10.967 17.120 29.557 1.00 60.97 83 GLY A N 1
ATOM 639 C CA . GLY A 1 83 ? -11.317 16.938 30.970 1.00 60.97 83 GLY A CA 1
ATOM 640 C C . GLY A 1 83 ? -10.168 17.355 31.868 1.00 60.97 83 GLY A C 1
ATOM 641 O O . GLY A 1 83 ? -10.469 17.824 32.984 1.00 60.97 83 GLY A O 1
#

pLDDT: mean 89.52, std 14.11, range [46.47, 98.5]

Mean predicted aligned error: 6.88 Å

Nearest PDB structures (foldseek):
  3iez-assembly1_A  TM=5.841E-01  e=2.709E-01  Homo sapiens
  3isu-assembly1_A  TM=5.062E-01  e=7.766E-01  Homo sapiens
  8cht-assembly2_B  TM=5.860E-01  e=2.983E+00  Homo sapiens
  1x0h-assembly1_A  TM=5.016E-01  e=3.769E+00  Homo sapiens

Secondary structure (DSSP, 8-state):
----PPPPTT-EEEE-TT-SSEEEEEEEEGGGTEEEEEEEETTEEEEEEEEEGGGHHHHHHHHHHHHHHHHHHHHHHHHHH--

Foldseek 3Di:
DPPPDPFAPDKDWAADPVDQQWIWIWGDDVVVQWIKTFIDHNHDTPDIDIDGVVCVVVVVVVVVVVVVVVVVVVVVVVVVVVD

Sequence (83 aa):
MPKARPLPETGSIFLDARGGDRAMRVSWHHDNGIVVLSLWRENVCAGSFRMTIDDVPDMIATLRAGLDAAYDVALQRRRSIAG